Protein AF-A0A2H5UZK6-F1 (afdb_monomer)

Nearest PDB structures (foldseek):
  2qeu-assembly1_B  TM=7.437E-01  e=3.546E-05  Paraburkholderia xenovorans LB400
  2cwq-assem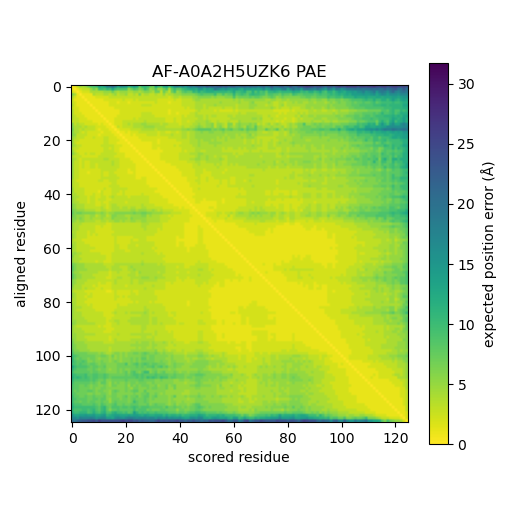bly1_A  TM=8.152E-01  e=3.674E-03  Thermus thermophilus HB8
  2cwq-assembly1_C-2  TM=7.815E-01  e=2.298E-03  Thermus thermophilus HB8
  7y4r-assembly1_F  TM=6.838E-01  e=1.043E-02  Pseudomonas aeruginosa PAO1
  1vke-assembly1_A  TM=6.000E-01  e=6.467E-02  Thermotoga maritima MSB8

Radius of gyration: 20.91 Å; Cα contacts (8 Å, |Δi|>4): 94; chains: 1; bounding box: 48×28×67 Å

Structure (mmCIF, N/CA/C/O backbone):
data_AF-A0A2H5UZK6-F1
#
_entry.id   AF-A0A2H5UZK6-F1
#
loop_
_atom_site.group_PDB
_atom_site.id
_atom_site.type_symbol
_atom_site.label_atom_id
_atom_site.label_alt_id
_atom_site.label_comp_id
_atom_site.label_asym_id
_atom_site.label_entity_id
_atom_site.label_seq_id
_atom_site.pdbx_PDB_ins_code
_atom_site.Cartn_x
_atom_site.Cartn_y
_atom_site.Cartn_z
_atom_site.occupancy
_atom_site.B_iso_or_equiv
_atom_site.auth_seq_id
_atom_site.auth_comp_id
_atom_site.auth_asym_id
_atom_site.auth_atom_id
_atom_site.pdbx_PDB_model_num
ATOM 1 N N . MET A 1 1 ? -11.429 -4.744 27.707 1.00 64.56 1 MET A N 1
ATOM 2 C CA . MET A 1 1 ? -10.896 -5.560 26.595 1.00 64.56 1 MET A CA 1
ATOM 3 C C . MET A 1 1 ? -9.381 -5.424 26.606 1.00 64.56 1 MET A C 1
ATOM 5 O O . MET A 1 1 ? -8.920 -4.322 26.880 1.00 64.56 1 MET A O 1
ATOM 9 N N . SER A 1 2 ? -8.613 -6.503 26.416 1.00 82.25 2 SER A N 1
ATOM 10 C CA . SER A 1 2 ? -7.146 -6.398 26.337 1.00 82.25 2 SER A CA 1
ATOM 11 C C . SER A 1 2 ? -6.738 -5.657 25.059 1.00 82.25 2 SER A C 1
ATOM 13 O O . SER A 1 2 ? -7.428 -5.784 24.047 1.00 82.25 2 SER A O 1
ATOM 15 N N . THR A 1 3 ? -5.601 -4.949 25.067 1.00 82.88 3 THR A N 1
ATOM 16 C CA . THR A 1 3 ? -4.985 -4.375 23.851 1.00 82.88 3 THR A CA 1
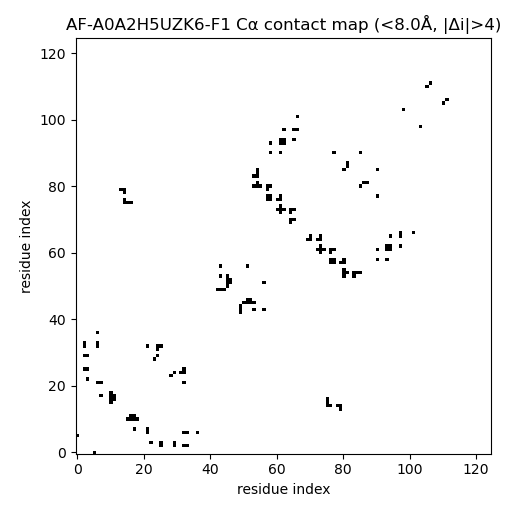ATOM 17 C C . THR A 1 3 ? -4.882 -5.423 22.739 1.00 82.88 3 THR A C 1
ATOM 19 O O . THR A 1 3 ? -5.113 -5.121 21.572 1.00 82.88 3 THR A O 1
ATOM 22 N N . ARG A 1 4 ? -4.583 -6.678 23.103 1.00 87.81 4 ARG A N 1
ATOM 23 C CA . ARG A 1 4 ? -4.521 -7.807 22.168 1.00 87.81 4 ARG A CA 1
ATOM 24 C C . ARG A 1 4 ? -5.855 -8.028 21.457 1.00 87.81 4 ARG A C 1
ATOM 26 O O . ARG A 1 4 ? -5.886 -8.085 20.231 1.00 87.81 4 ARG A O 1
ATOM 33 N N . ASP A 1 5 ? -6.937 -8.148 22.217 1.00 90.31 5 ASP A N 1
ATOM 34 C CA . ASP A 1 5 ? -8.262 -8.452 21.671 1.00 90.31 5 ASP A CA 1
ATOM 35 C C . ASP A 1 5 ? -8.787 -7.279 20.841 1.00 90.31 5 ASP A C 1
ATOM 37 O O . ASP A 1 5 ? -9.304 -7.480 19.748 1.00 90.31 5 ASP A O 1
ATOM 41 N N . GLU A 1 6 ? -8.553 -6.046 21.298 1.00 91.94 6 GLU A N 1
ATOM 42 C CA . GLU A 1 6 ? -8.925 -4.829 20.570 1.00 91.94 6 GLU A CA 1
ATOM 43 C C . GLU A 1 6 ? -8.302 -4.756 19.181 1.00 91.94 6 GLU A C 1
ATOM 45 O O . GLU A 1 6 ? -8.997 -4.493 18.195 1.00 91.94 6 GLU A O 1
ATOM 50 N N . VAL A 1 7 ? -6.999 -5.011 19.084 1.00 92.06 7 VAL A N 1
ATOM 51 C CA . VAL A 1 7 ? -6.294 -4.916 17.807 1.00 92.06 7 VAL A CA 1
ATOM 52 C C . VAL A 1 7 ? -6.725 -6.050 16.879 1.00 92.06 7 VAL A C 1
ATOM 54 O O . VAL A 1 7 ? -7.000 -5.814 15.703 1.00 92.06 7 VAL A O 1
ATOM 57 N N . LYS A 1 8 ? -6.864 -7.275 17.395 1.00 90.19 8 LYS A N 1
ATOM 58 C CA . LYS A 1 8 ? -7.357 -8.408 16.599 1.00 90.19 8 LYS A CA 1
ATOM 59 C C . LYS A 1 8 ? -8.759 -8.160 16.056 1.00 90.19 8 LYS A C 1
ATOM 61 O O . LYS A 1 8 ? -9.004 -8.393 14.872 1.00 90.19 8 LYS A O 1
ATOM 66 N N . ASP A 1 9 ? -9.665 -7.670 16.896 1.00 93.06 9 ASP A N 1
ATOM 67 C CA . ASP A 1 9 ? -11.041 -7.360 16.508 1.00 93.06 9 ASP A CA 1
ATOM 68 C C . ASP A 1 9 ? -11.081 -6.273 15.436 1.00 93.06 9 ASP A C 1
ATOM 70 O O . ASP A 1 9 ? -11.819 -6.391 14.455 1.00 93.06 9 ASP A O 1
ATOM 74 N N . TYR A 1 10 ? -10.230 -5.254 15.574 1.00 93.69 10 TYR A N 1
ATOM 75 C CA . TYR A 1 10 ? -10.060 -4.226 14.557 1.00 93.69 10 TYR A CA 1
ATOM 76 C C . TYR A 1 10 ? -9.651 -4.824 13.203 1.00 93.69 10 TYR A C 1
ATOM 78 O O . TYR A 1 10 ? -10.321 -4.583 12.200 1.00 93.69 10 TYR A O 1
ATOM 86 N N . PHE A 1 11 ? -8.595 -5.640 13.157 1.00 92.19 11 PHE A N 1
ATOM 87 C CA . PHE A 1 11 ? -8.106 -6.227 11.905 1.00 92.19 11 PHE A CA 1
ATOM 88 C C . PHE A 1 11 ? -9.119 -7.184 11.263 1.00 92.19 11 PHE A C 1
ATOM 90 O O . PHE A 1 11 ? -9.362 -7.091 10.055 1.00 92.19 11 PHE A O 1
ATOM 97 N N . ARG A 1 12 ? -9.796 -8.027 12.058 1.00 9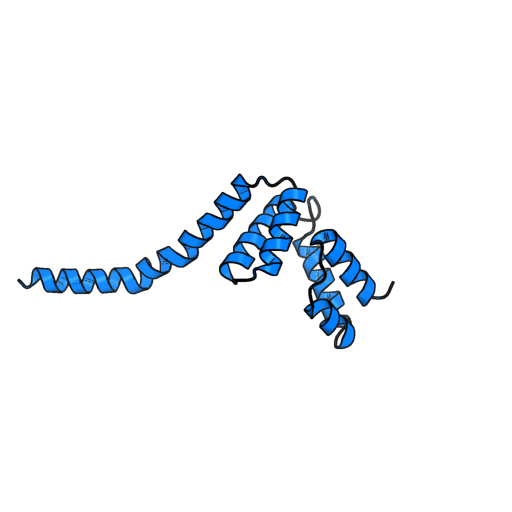1.81 12 ARG A N 1
ATOM 98 C CA . ARG A 1 12 ? -10.879 -8.886 11.548 1.00 91.81 12 ARG A CA 1
ATOM 99 C C . ARG A 1 12 ? -11.997 -8.068 10.917 1.00 91.81 12 ARG A C 1
ATOM 101 O O . ARG A 1 12 ? -12.461 -8.423 9.838 1.00 91.81 12 ARG A O 1
ATOM 108 N N . ARG A 1 13 ? -12.411 -6.971 11.552 1.00 92.00 13 ARG A N 1
ATOM 109 C CA . ARG A 1 13 ? -13.487 -6.119 11.036 1.00 92.00 13 ARG A CA 1
ATOM 110 C C . ARG A 1 13 ? -13.081 -5.380 9.764 1.00 92.00 13 ARG A C 1
ATOM 112 O O . ARG A 1 13 ? -13.831 -5.379 8.792 1.00 92.00 13 ARG A O 1
ATOM 119 N N . GLU A 1 14 ? -11.915 -4.738 9.764 1.00 91.31 14 GLU A N 1
ATOM 120 C CA . GLU A 1 14 ? -11.506 -3.877 8.650 1.00 91.31 14 GLU A CA 1
ATOM 121 C C . GLU A 1 14 ? -11.033 -4.687 7.435 1.00 91.31 14 GLU A C 1
ATOM 123 O O . GLU A 1 14 ? -11.448 -4.426 6.302 1.00 91.31 14 GLU A O 1
ATOM 128 N N . LEU A 1 15 ? -10.199 -5.703 7.666 1.00 86.69 15 LEU A N 1
ATOM 129 C CA . LEU A 1 15 ? -9.476 -6.428 6.618 1.00 86.69 15 LEU A CA 1
ATOM 130 C C . LEU A 1 15 ? -9.951 -7.878 6.431 1.00 86.69 15 LEU A C 1
ATOM 132 O O . LEU A 1 15 ? -9.610 -8.514 5.430 1.00 86.69 15 LEU A O 1
ATOM 136 N N . GLY A 1 16 ? -10.788 -8.398 7.333 1.00 86.81 16 GLY A N 1
ATOM 137 C CA . GLY A 1 16 ? -11.318 -9.764 7.259 1.00 86.81 16 GLY A CA 1
ATOM 138 C C . GLY A 1 16 ? -10.336 -10.847 7.710 1.00 86.81 16 GLY A C 1
ATOM 139 O O . GLY A 1 16 ? -10.633 -12.026 7.556 1.00 86.81 16 GLY A O 1
ATOM 140 N N . TRP A 1 17 ? -9.169 -10.468 8.238 1.00 85.56 17 TRP A N 1
ATOM 141 C CA . TRP A 1 17 ? -8.143 -11.383 8.740 1.00 85.56 17 TRP A CA 1
ATOM 142 C C . TRP A 1 17 ? -7.288 -10.694 9.808 1.00 85.56 17 TRP A C 1
ATOM 144 O O . TRP A 1 17 ? -7.311 -9.469 9.917 1.00 85.56 17 TRP A O 1
ATOM 154 N N . VAL A 1 18 ? -6.543 -11.473 10.594 1.00 88.50 18 VAL A N 1
ATOM 155 C CA . VAL A 1 18 ? -5.542 -10.963 11.542 1.00 88.50 18 VAL A CA 1
ATOM 156 C C . VAL A 1 18 ? -4.159 -11.361 11.027 1.00 88.50 18 VAL A C 1
ATOM 158 O O . VAL A 1 18 ? -3.894 -12.559 10.939 1.00 88.50 18 VAL A O 1
ATOM 161 N N . PRO A 1 19 ? -3.283 -10.400 10.692 1.00 87.19 19 PRO A N 1
ATOM 162 C CA . PRO A 1 19 ? -1.905 -10.702 10.322 1.00 87.19 19 PRO A CA 1
ATOM 163 C C . PRO A 1 19 ? -1.115 -11.340 11.470 1.00 87.19 19 PRO A C 1
ATOM 165 O O . PRO A 1 19 ? -1.276 -10.946 12.624 1.00 87.19 19 PRO A O 1
ATOM 168 N N . GLU A 1 20 ? -0.189 -12.247 11.159 1.00 90.38 20 GLU A N 1
ATOM 169 C CA . GLU A 1 20 ? 0.650 -12.928 12.161 1.00 90.38 20 GLU A CA 1
ATOM 170 C C . GLU A 1 20 ? 1.445 -11.949 13.040 1.00 90.38 20 GLU A C 1
ATOM 172 O O . GLU A 1 20 ? 1.529 -12.128 14.254 1.00 90.38 20 GLU A O 1
ATOM 177 N N . PHE A 1 21 ? 1.955 -10.850 12.469 1.00 89.81 21 PHE A N 1
ATOM 178 C CA . PHE A 1 21 ? 2.701 -9.856 13.246 1.00 89.81 21 PHE A CA 1
ATOM 179 C C . PHE A 1 21 ? 1.864 -9.245 14.384 1.00 89.81 21 PHE A C 1
ATOM 181 O O . PHE A 1 21 ? 2.427 -8.826 15.389 1.00 89.81 21 PHE A O 1
ATOM 188 N N . VAL A 1 22 ? 0.529 -9.204 14.271 1.00 92.19 22 VAL A N 1
ATOM 189 C CA . VAL A 1 22 ? -0.348 -8.722 15.351 1.00 92.19 22 VAL A CA 1
ATOM 190 C C . VAL A 1 22 ? -0.286 -9.662 16.553 1.00 92.19 22 VAL A C 1
ATOM 192 O O . VAL A 1 22 ? -0.264 -9.190 17.687 1.00 92.19 22 VAL A O 1
ATOM 195 N N . GLU A 1 23 ? -0.227 -10.977 16.322 1.00 90.50 23 GLU A N 1
ATOM 196 C CA . GLU A 1 23 ? -0.058 -11.968 17.392 1.00 90.50 23 GLU A CA 1
ATOM 197 C C . GLU A 1 23 ? 1.302 -11.810 18.069 1.00 90.50 23 GLU A C 1
ATOM 199 O O . GLU A 1 23 ? 1.366 -11.697 19.293 1.00 90.50 23 GLU A O 1
ATOM 204 N N . LEU A 1 24 ? 2.366 -11.709 17.269 1.00 94.19 24 LEU A N 1
ATOM 205 C CA . LEU A 1 24 ? 3.734 -11.565 17.766 1.00 94.19 24 LEU A CA 1
ATOM 206 C C . LEU A 1 24 ? 3.916 -10.268 18.568 1.00 94.19 24 LEU A C 1
ATOM 208 O O . LEU A 1 24 ? 4.444 -10.283 19.677 1.00 94.19 24 LEU A O 1
ATOM 212 N N . LEU A 1 25 ? 3.435 -9.130 18.060 1.00 95.19 25 LEU A N 1
ATOM 213 C CA . LEU A 1 25 ? 3.534 -7.864 18.788 1.00 95.19 25 LEU A CA 1
ATOM 214 C C . LEU A 1 25 ? 2.655 -7.856 20.045 1.00 95.19 25 LEU A C 1
ATOM 216 O O .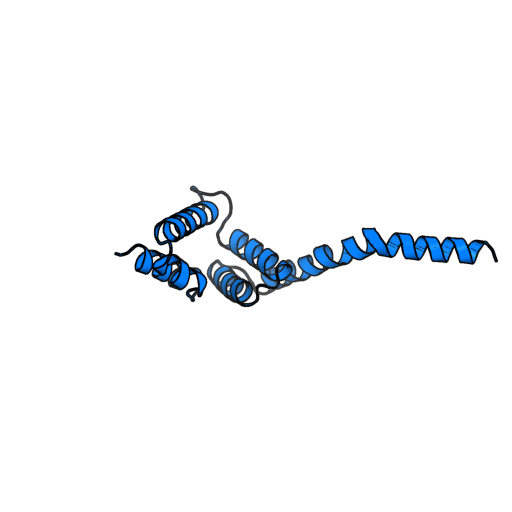 LEU A 1 25 ? 3.040 -7.243 21.036 1.00 95.19 25 LEU A O 1
ATOM 220 N N . ALA A 1 26 ? 1.504 -8.534 20.046 1.00 92.38 26 ALA A N 1
ATOM 221 C CA . ALA A 1 26 ? 0.683 -8.648 21.251 1.00 92.38 26 ALA A CA 1
ATOM 222 C C . ALA A 1 26 ? 1.401 -9.411 22.370 1.00 92.38 26 ALA A C 1
ATOM 224 O O . ALA A 1 26 ? 1.202 -9.091 23.541 1.00 92.38 26 ALA A O 1
ATOM 225 N N . GLU A 1 27 ? 2.200 -10.414 22.008 1.00 93.56 27 GLU A N 1
ATOM 226 C CA . GLU A 1 27 ? 2.959 -11.238 22.945 1.00 93.56 27 GLU A CA 1
ATOM 227 C C . GLU A 1 27 ? 4.203 -10.515 23.466 1.00 93.56 27 GLU A C 1
ATOM 229 O O . GLU A 1 27 ? 4.403 -10.426 24.676 1.00 93.56 27 GLU A O 1
ATOM 234 N N . TYR A 1 28 ? 5.009 -9.953 22.565 1.00 95.50 28 TYR A N 1
ATOM 235 C CA . TYR A 1 28 ? 6.338 -9.450 22.919 1.00 95.50 28 TYR A CA 1
ATOM 236 C C . TYR A 1 28 ? 6.396 -7.938 23.162 1.00 95.50 28 TYR A C 1
ATOM 238 O O . TYR A 1 28 ? 7.304 -7.462 23.840 1.00 95.50 28 TYR A O 1
ATOM 246 N N . THR A 1 29 ? 5.462 -7.151 22.618 1.00 95.38 29 THR A N 1
ATOM 247 C CA . THR A 1 29 ? 5.475 -5.682 22.751 1.00 95.38 29 THR A CA 1
ATOM 248 C C . THR A 1 29 ? 4.076 -5.049 22.591 1.00 95.38 29 THR A C 1
ATOM 250 O O . THR A 1 29 ? 3.799 -4.277 21.664 1.00 95.38 29 THR A O 1
ATOM 253 N N . PRO A 1 30 ? 3.138 -5.328 23.516 1.00 92.44 30 PRO A N 1
ATOM 254 C CA . PRO A 1 30 ? 1.750 -4.868 23.404 1.00 92.44 30 PRO A CA 1
ATOM 255 C C . PRO A 1 30 ? 1.613 -3.337 23.365 1.00 92.44 30 PRO A C 1
ATOM 257 O O . PRO A 1 30 ? 0.657 -2.814 22.790 1.00 92.44 30 PRO A O 1
ATOM 260 N N . ALA A 1 31 ? 2.576 -2.598 23.927 1.00 93.62 31 ALA A N 1
ATOM 261 C CA . ALA A 1 31 ? 2.625 -1.141 23.823 1.00 93.62 31 ALA A CA 1
ATOM 262 C C . ALA A 1 31 ? 2.874 -0.671 22.379 1.00 93.62 31 ALA A C 1
ATOM 264 O O . ALA A 1 31 ? 2.181 0.231 21.904 1.00 93.62 31 ALA A O 1
ATOM 265 N N . ALA A 1 32 ? 3.804 -1.308 21.657 1.00 94.94 32 ALA A N 1
ATOM 266 C CA . ALA A 1 32 ? 4.052 -0.994 20.252 1.00 94.94 32 ALA A CA 1
ATOM 267 C C . ALA A 1 32 ? 2.856 -1.389 19.375 1.00 94.94 32 ALA A C 1
ATOM 269 O O . ALA A 1 32 ? 2.469 -0.624 18.492 1.00 94.94 32 ALA A O 1
ATOM 270 N N . LEU A 1 33 ? 2.209 -2.526 19.665 1.00 95.06 33 LEU A N 1
ATOM 271 C CA . LEU A 1 33 ? 0.984 -2.926 18.970 1.00 95.06 33 LEU A CA 1
ATOM 272 C C . LEU A 1 33 ? -0.132 -1.882 19.125 1.00 95.06 33 LEU A C 1
ATOM 274 O O . LEU A 1 33 ? -0.786 -1.524 18.146 1.00 95.06 33 LEU A O 1
ATOM 278 N N . LYS A 1 34 ? -0.326 -1.357 20.342 1.00 93.25 34 LYS A N 1
ATOM 279 C CA . LYS A 1 34 ? -1.287 -0.275 20.589 1.00 93.25 34 LYS A CA 1
ATOM 280 C C . LYS A 1 34 ? -0.949 0.969 19.769 1.00 93.25 34 LYS A C 1
ATOM 282 O O . LYS A 1 34 ? -1.828 1.522 19.117 1.00 93.25 34 LYS A O 1
ATOM 287 N N . GLY A 1 35 ? 0.320 1.380 19.761 1.00 95.44 35 GLY A N 1
ATOM 288 C CA . GLY A 1 35 ? 0.781 2.514 18.955 1.00 95.44 35 GLY A CA 1
ATOM 289 C C . GLY A 1 35 ? 0.523 2.321 17.457 1.00 95.44 35 GLY A C 1
ATOM 290 O O . GLY A 1 35 ? 0.071 3.245 16.785 1.00 95.44 35 GLY A O 1
ATOM 291 N N . MET A 1 36 ? 0.728 1.105 16.944 1.00 93.81 36 MET A N 1
ATOM 292 C CA . MET A 1 36 ? 0.453 0.751 15.549 1.00 93.81 36 MET A CA 1
ATOM 293 C C . MET A 1 36 ? -1.039 0.857 15.202 1.00 93.81 36 MET A C 1
ATOM 295 O O . MET A 1 36 ? -1.391 1.382 14.142 1.00 93.81 36 MET A O 1
ATOM 299 N N . LEU A 1 37 ? -1.924 0.428 16.108 1.00 94.25 37 LEU A N 1
ATOM 300 C CA . LEU A 1 37 ? -3.368 0.594 15.942 1.00 94.25 37 LEU A CA 1
ATOM 301 C C . LEU A 1 37 ? -3.775 2.073 15.911 1.00 94.25 37 LEU A C 1
ATOM 303 O O . LEU A 1 37 ? -4.540 2.465 15.031 1.00 94.25 37 LEU A O 1
ATOM 307 N N . GLU A 1 38 ? -3.254 2.895 16.823 1.00 95.31 38 GLU A N 1
ATOM 308 C CA . GLU A 1 38 ? -3.546 4.335 16.848 1.00 95.31 38 GLU A CA 1
ATOM 309 C C . GLU A 1 38 ? -3.033 5.044 15.589 1.00 95.31 38 GLU A C 1
ATOM 311 O O . GLU A 1 38 ? -3.762 5.824 14.973 1.00 95.31 38 GLU A O 1
ATOM 316 N N . PHE A 1 39 ? -1.829 4.697 15.125 1.00 95.75 39 PHE A N 1
ATOM 317 C CA . PHE A 1 39 ? -1.292 5.185 13.854 1.00 95.75 39 PHE A CA 1
ATOM 318 C C . PHE A 1 39 ? -2.222 4.843 12.679 1.00 95.75 39 PHE A C 1
ATOM 320 O O . PHE A 1 39 ? -2.566 5.715 11.875 1.00 95.75 39 PHE A O 1
ATOM 327 N N . ARG A 1 40 ? -2.704 3.593 12.618 1.00 94.56 40 ARG A N 1
ATOM 328 C CA . ARG A 1 40 ? -3.648 3.149 11.585 1.00 94.56 40 ARG A CA 1
ATOM 329 C C . ARG A 1 40 ? -4.999 3.846 11.670 1.00 94.56 40 ARG A C 1
ATOM 331 O O . ARG A 1 40 ? -5.538 4.232 10.635 1.00 94.56 40 ARG A O 1
ATOM 338 N N . ARG A 1 41 ? -5.549 4.039 12.871 1.00 94.38 41 ARG A N 1
ATOM 339 C CA . ARG A 1 41 ? -6.785 4.815 13.075 1.00 94.38 41 ARG A CA 1
ATOM 340 C C . ARG A 1 41 ? -6.633 6.235 12.537 1.00 94.38 41 ARG A C 1
ATOM 342 O O . ARG A 1 41 ? -7.524 6.693 11.826 1.00 94.38 41 ARG A O 1
ATOM 349 N N . GLY A 1 42 ? -5.490 6.870 12.797 1.00 95.75 42 GLY A N 1
ATOM 350 C CA . GLY A 1 42 ? -5.165 8.204 12.299 1.00 95.75 42 GLY A CA 1
ATOM 351 C C . GLY A 1 42 ? -5.239 8.298 10.776 1.00 95.75 42 GLY A C 1
ATOM 352 O O . GLY A 1 42 ? -6.053 9.051 10.244 1.00 95.75 42 GLY A O 1
ATOM 353 N N . PHE A 1 43 ? -4.452 7.495 10.049 1.00 95.12 43 PHE A N 1
ATOM 354 C CA . PHE A 1 43 ? -4.460 7.588 8.584 1.00 95.12 43 PHE A CA 1
ATOM 355 C C . PHE A 1 43 ? -5.742 7.032 7.945 1.00 95.12 43 PHE A C 1
ATOM 357 O O . PHE A 1 43 ? -6.085 7.435 6.834 1.00 95.12 43 PHE A O 1
ATOM 364 N N . MET A 1 44 ? -6.499 6.159 8.623 1.00 96.25 44 MET A N 1
ATOM 365 C CA . MET A 1 44 ? -7.771 5.630 8.109 1.00 96.25 44 MET A CA 1
ATOM 366 C C . MET A 1 44 ? -9.002 6.478 8.426 1.00 96.25 44 MET A C 1
ATOM 368 O O . MET A 1 44 ? -10.022 6.257 7.781 1.00 96.25 44 MET A O 1
ATOM 372 N N . ALA A 1 45 ? -8.913 7.499 9.281 1.00 96.12 45 ALA A N 1
ATOM 373 C CA . ALA A 1 45 ? -10.036 8.376 9.630 1.00 96.12 45 ALA A CA 1
ATOM 374 C C . ALA A 1 45 ? -10.745 8.987 8.403 1.00 96.12 45 ALA A C 1
ATOM 376 O O . ALA A 1 45 ? -10.116 9.645 7.574 1.00 96.12 45 ALA A O 1
ATOM 377 N N . GLU A 1 46 ? -12.046 8.760 8.257 1.00 95.12 46 GLU A N 1
ATOM 378 C CA . GLU A 1 46 ? -12.845 9.305 7.151 1.00 95.12 46 GLU A CA 1
ATOM 379 C C . GLU A 1 46 ? -13.276 10.760 7.424 1.00 95.12 46 GLU A C 1
ATOM 381 O O . GLU A 1 46 ? -13.158 11.232 8.561 1.00 95.12 46 GLU A O 1
ATOM 386 N N . PRO A 1 47 ? -13.754 11.504 6.407 1.00 96.00 47 PRO A N 1
ATOM 387 C CA . PRO A 1 47 ? -14.285 12.847 6.609 1.00 96.00 47 PRO A CA 1
ATOM 388 C C . PRO A 1 47 ? -15.364 12.905 7.706 1.00 96.00 47 PRO A C 1
ATOM 390 O O . PRO A 1 47 ? -16.212 12.014 7.767 1.00 96.00 47 PRO A O 1
ATOM 393 N N . PRO A 1 48 ? -15.359 13.945 8.567 1.00 95.56 48 PRO A N 1
ATOM 394 C CA . PRO A 1 48 ? -14.493 15.133 8.525 1.00 95.56 48 PRO A CA 1
ATOM 395 C C . PRO A 1 48 ? -13.136 14.975 9.239 1.00 95.56 48 PRO A C 1
ATOM 397 O O . PRO A 1 48 ? -12.301 15.869 9.155 1.00 95.56 48 PRO A O 1
ATOM 400 N N . SER A 1 49 ? -12.898 13.868 9.948 1.00 95.81 49 SER A N 1
ATOM 401 C CA . SER A 1 49 ? -11.664 13.648 10.725 1.00 95.81 49 SER A CA 1
ATOM 402 C C . SER A 1 49 ? -10.445 13.286 9.867 1.00 95.81 49 SER A C 1
ATOM 404 O O . SER A 1 49 ? -9.320 13.316 10.359 1.00 95.81 49 SER A O 1
ATOM 406 N N . GLY A 1 50 ? -10.648 12.976 8.587 1.00 95.56 50 GLY A N 1
ATOM 407 C CA . GLY A 1 50 ? -9.602 12.914 7.569 1.00 95.56 50 GLY A CA 1
ATOM 408 C C . GLY A 1 50 ? -10.098 13.429 6.218 1.00 95.56 50 GLY A C 1
ATOM 409 O O . GLY A 1 50 ? -11.269 13.753 6.055 1.00 95.56 50 GLY A O 1
ATOM 410 N N . ALA A 1 51 ? -9.200 13.527 5.237 1.00 97.31 51 ALA A N 1
ATOM 411 C CA . ALA A 1 51 ? -9.513 14.163 3.951 1.00 97.31 51 ALA A CA 1
ATOM 412 C C . ALA A 1 51 ? -10.000 13.187 2.864 1.00 97.31 51 ALA A C 1
ATOM 414 O O . ALA A 1 51 ? -10.819 13.549 2.025 1.00 97.31 51 ALA A O 1
ATOM 415 N N . LEU A 1 52 ? -9.487 11.953 2.857 1.00 98.19 52 LEU A N 1
ATOM 416 C CA . LEU A 1 52 ? -9.799 10.951 1.833 1.00 98.19 52 LEU A CA 1
ATOM 417 C C . LEU A 1 52 ? -10.883 9.988 2.323 1.00 98.19 52 LEU A C 1
ATOM 419 O O . LEU A 1 52 ? -10.884 9.594 3.491 1.00 98.19 52 LEU A O 1
ATOM 423 N N . SER A 1 53 ? -11.762 9.558 1.418 1.00 98.00 53 SER A N 1
ATOM 424 C CA . SER A 1 53 ? -12.716 8.483 1.706 1.00 98.00 53 SER A CA 1
ATOM 425 C C . SER A 1 53 ? -12.001 7.146 1.882 1.00 98.00 53 SER A C 1
ATOM 427 O O . SER A 1 53 ? -10.899 6.941 1.355 1.00 98.00 53 SER A O 1
ATOM 429 N N . LYS A 1 54 ? -12.646 6.196 2.568 1.00 97.31 54 LYS A N 1
ATOM 430 C CA . LYS A 1 54 ? -12.114 4.835 2.691 1.00 97.31 54 LYS A CA 1
ATOM 431 C C . LYS A 1 54 ? -11.804 4.212 1.333 1.00 97.31 54 LYS A C 1
ATOM 433 O O . LYS A 1 54 ? -10.717 3.673 1.170 1.00 97.31 54 LYS A O 1
ATOM 438 N N . LYS A 1 55 ? -12.681 4.380 0.334 1.00 98.25 55 LYS A N 1
ATOM 439 C CA . LYS A 1 55 ? -12.467 3.883 -1.038 1.00 98.25 55 LYS A CA 1
ATOM 440 C C . LYS A 1 55 ? -11.091 4.271 -1.587 1.00 98.25 55 LYS A C 1
ATOM 442 O O . LYS A 1 55 ? -10.348 3.412 -2.049 1.00 98.25 55 LYS A O 1
ATOM 447 N N . ILE A 1 56 ? -10.740 5.555 -1.502 1.00 98.44 56 ILE A N 1
ATOM 448 C CA . ILE A 1 56 ? -9.472 6.068 -2.037 1.00 98.44 56 ILE A CA 1
ATOM 449 C C . ILE A 1 56 ? -8.277 5.532 -1.247 1.00 98.44 56 ILE A C 1
ATOM 451 O O . ILE A 1 56 ? -7.278 5.137 -1.841 1.00 98.44 56 ILE A O 1
ATOM 455 N N . LYS A 1 57 ? -8.375 5.465 0.083 1.00 98.50 57 LYS A N 1
ATOM 456 C CA . LYS A 1 57 ? -7.291 4.928 0.919 1.00 98.50 57 LYS A CA 1
ATOM 457 C C . LYS A 1 57 ? -7.017 3.459 0.631 1.00 98.50 57 LYS A C 1
ATOM 459 O O . LYS A 1 57 ? -5.862 3.067 0.521 1.00 98.50 57 LYS A O 1
ATOM 464 N N . GLU A 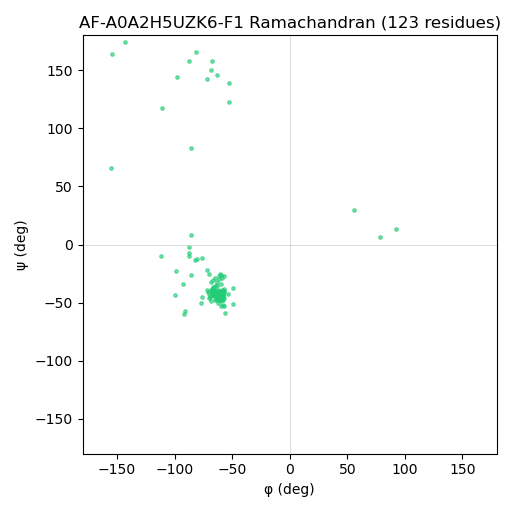1 58 ? -8.069 2.661 0.478 1.00 98.38 58 GLU A N 1
ATOM 465 C CA . GLU A 1 58 ? -7.935 1.245 0.145 1.00 98.38 58 GLU A CA 1
ATOM 466 C C . GLU A 1 58 ? -7.328 1.056 -1.259 1.00 98.38 58 GLU A C 1
ATOM 468 O O . GLU A 1 58 ? -6.449 0.215 -1.423 1.00 98.38 58 GLU A O 1
ATOM 473 N N . LEU A 1 59 ? -7.691 1.886 -2.249 1.00 98.69 59 LEU A N 1
ATOM 474 C CA . LEU A 1 59 ? -7.038 1.885 -3.570 1.00 98.69 59 LEU A CA 1
ATOM 475 C C . LEU A 1 59 ? -5.537 2.211 -3.484 1.00 98.69 59 LEU A C 1
ATOM 477 O O . LEU A 1 59 ? -4.731 1.554 -4.141 1.00 98.69 59 LEU A O 1
ATOM 481 N N . ILE A 1 60 ? -5.143 3.172 -2.642 1.00 98.38 60 ILE A N 1
ATOM 482 C CA . ILE A 1 60 ? -3.725 3.478 -2.392 1.00 98.38 60 ILE A CA 1
ATOM 483 C C . ILE A 1 60 ? -3.012 2.262 -1.790 1.00 98.38 60 ILE A C 1
ATOM 485 O O . ILE A 1 60 ? -1.938 1.897 -2.264 1.00 98.38 60 ILE A O 1
ATOM 489 N N . PHE A 1 61 ? -3.602 1.598 -0.790 1.00 98.00 61 PHE A N 1
ATOM 490 C CA . PHE A 1 61 ? -3.005 0.395 -0.204 1.00 98.00 61 PHE A CA 1
ATOM 491 C C . PHE A 1 61 ? -2.859 -0.746 -1.209 1.00 98.00 61 PHE A C 1
ATOM 493 O O . PHE A 1 61 ? -1.812 -1.380 -1.230 1.00 98.00 61 PHE A O 1
ATOM 500 N N . ILE A 1 62 ? -3.833 -0.956 -2.098 1.00 98.38 62 ILE A N 1
ATOM 501 C CA . ILE A 1 62 ? -3.722 -1.953 -3.175 1.00 98.38 62 ILE A CA 1
ATOM 502 C C . ILE A 1 62 ? -2.498 -1.675 -4.060 1.00 98.38 62 ILE A C 1
ATOM 504 O O . ILE A 1 62 ? -1.746 -2.599 -4.376 1.00 98.38 62 ILE A O 1
ATOM 508 N N . VAL A 1 63 ? -2.267 -0.413 -4.439 1.00 98.31 63 VAL A N 1
ATOM 509 C CA . VAL A 1 63 ? -1.083 -0.013 -5.220 1.00 98.31 63 VAL A CA 1
ATOM 510 C C . VAL A 1 63 ? 0.201 -0.272 -4.431 1.00 98.31 63 VAL A C 1
ATOM 512 O O . VAL A 1 63 ? 1.129 -0.879 -4.966 1.00 98.31 63 VAL A O 1
ATOM 515 N N . LEU A 1 64 ? 0.250 0.140 -3.159 1.00 97.94 64 LEU A N 1
ATOM 516 C CA . LEU A 1 64 ? 1.413 -0.045 -2.283 1.00 97.94 64 LEU A CA 1
ATOM 517 C C . LEU A 1 64 ? 1.748 -1.528 -2.065 1.00 97.94 64 LEU A C 1
ATOM 519 O O . LEU A 1 64 ? 2.905 -1.926 -2.190 1.00 97.94 64 LEU A O 1
ATOM 523 N N . ASP A 1 65 ? 0.744 -2.356 -1.800 1.00 97.56 65 ASP A N 1
ATOM 524 C CA . ASP A 1 65 ? 0.920 -3.792 -1.608 1.00 97.56 65 ASP A CA 1
ATOM 525 C C . ASP A 1 65 ? 1.381 -4.480 -2.892 1.00 97.56 65 ASP A C 1
ATOM 527 O O . ASP A 1 65 ? 2.236 -5.363 -2.847 1.00 97.56 65 ASP A O 1
ATOM 531 N N . THR A 1 66 ? 0.888 -4.037 -4.050 1.00 97.81 66 THR A N 1
ATOM 532 C CA . THR A 1 66 ? 1.321 -4.569 -5.348 1.00 97.81 66 THR A CA 1
ATOM 533 C C . THR A 1 66 ? 2.796 -4.273 -5.603 1.00 97.81 66 THR A C 1
ATOM 535 O O . THR A 1 66 ? 3.552 -5.177 -5.950 1.00 97.81 66 THR A O 1
ATOM 538 N N . VAL A 1 67 ? 3.249 -3.033 -5.382 1.00 97.19 67 VAL A N 1
ATOM 539 C CA . VAL A 1 67 ? 4.663 -2.671 -5.606 1.00 97.19 67 VAL A CA 1
ATOM 540 C C . VAL A 1 67 ? 5.606 -3.297 -4.575 1.00 97.19 67 VAL A C 1
ATOM 542 O O . VAL A 1 67 ? 6.782 -3.500 -4.875 1.00 97.19 67 VAL A O 1
ATOM 545 N N . ALA A 1 68 ? 5.095 -3.613 -3.382 1.00 96.75 68 ALA A N 1
ATOM 546 C CA . ALA A 1 68 ? 5.822 -4.292 -2.314 1.00 96.75 68 ALA A CA 1
ATOM 547 C C . ALA A 1 68 ? 5.758 -5.830 -2.405 1.00 96.75 68 ALA A C 1
ATOM 549 O O . ALA A 1 68 ? 6.363 -6.504 -1.574 1.00 96.75 68 ALA A O 1
ATOM 550 N N . ASN A 1 69 ? 5.045 -6.396 -3.388 1.00 96.12 69 ASN A N 1
ATOM 551 C CA . ASN A 1 69 ? 4.747 -7.832 -3.495 1.00 96.12 69 ASN A CA 1
ATOM 552 C C . ASN A 1 69 ? 4.038 -8.426 -2.255 1.00 96.12 69 ASN A C 1
ATOM 554 O O . ASN A 1 69 ? 4.181 -9.611 -1.950 1.00 96.12 69 ASN A O 1
ATOM 558 N N . ASN A 1 70 ? 3.249 -7.626 -1.536 1.00 94.62 70 ASN A N 1
ATOM 559 C CA . ASN A 1 70 ? 2.465 -8.066 -0.385 1.00 94.62 70 ASN A CA 1
ATOM 560 C C . ASN A 1 70 ? 1.107 -8.634 -0.825 1.00 94.62 70 ASN A C 1
ATOM 562 O O . ASN A 1 70 ? 0.082 -7.952 -0.813 1.00 94.62 70 ASN A O 1
ATOM 566 N N . VAL A 1 71 ? 1.095 -9.908 -1.213 1.00 94.62 71 VAL A N 1
ATOM 567 C CA . VAL A 1 71 ? -0.104 -10.567 -1.756 1.00 94.62 71 VAL A CA 1
ATOM 568 C C . VAL A 1 71 ? -1.263 -10.594 -0.754 1.00 94.62 71 VAL A C 1
ATOM 570 O O . VAL A 1 71 ? -2.396 -10.282 -1.122 1.00 94.62 71 VAL A O 1
ATOM 573 N N . GLU A 1 72 ? -1.008 -10.938 0.509 1.00 92.00 72 GLU A N 1
ATOM 574 C CA . GLU A 1 72 ? -2.075 -11.068 1.512 1.00 92.00 72 GLU A CA 1
ATOM 575 C C . GLU A 1 72 ? -2.656 -9.711 1.924 1.00 92.00 72 GLU A C 1
ATOM 577 O O . GLU A 1 72 ? -3.881 -9.572 2.023 1.00 92.00 72 GLU A O 1
ATOM 582 N N . GLY A 1 73 ? -1.806 -8.687 2.068 1.00 92.19 73 GLY A N 1
ATOM 583 C CA . GLY A 1 73 ? -2.253 -7.302 2.240 1.00 92.19 73 GLY A CA 1
ATOM 584 C C . GLY A 1 73 ? -3.114 -6.845 1.068 1.00 92.19 73 GLY A C 1
ATOM 585 O O . GLY A 1 73 ? -4.271 -6.470 1.269 1.00 92.19 73 GLY A O 1
ATOM 586 N N . GLY A 1 74 ? -2.617 -7.018 -0.161 1.00 96.44 74 GLY A N 1
ATOM 587 C CA . GLY A 1 74 ? -3.325 -6.608 -1.370 1.00 96.44 74 GLY A CA 1
ATOM 588 C C . GLY A 1 74 ? -4.689 -7.287 -1.510 1.00 96.44 74 GLY A C 1
ATOM 589 O O . GLY A 1 74 ? -5.687 -6.628 -1.802 1.00 96.44 74 GLY A O 1
ATOM 590 N N . ARG A 1 75 ? -4.785 -8.592 -1.210 1.00 96.56 75 ARG A N 1
ATOM 591 C CA . ARG A 1 75 ? -6.068 -9.321 -1.175 1.00 96.56 75 ARG A CA 1
ATOM 592 C C . ARG A 1 75 ? -7.033 -8.736 -0.141 1.00 96.56 75 ARG A C 1
ATOM 594 O O . ARG A 1 75 ? -8.233 -8.638 -0.410 1.00 96.56 75 ARG A O 1
ATOM 601 N N . ALA A 1 76 ? -6.545 -8.385 1.045 1.00 95.62 76 ALA A N 1
ATOM 602 C CA . ALA A 1 76 ? -7.372 -7.826 2.107 1.00 95.62 76 ALA A CA 1
ATOM 603 C C . ALA A 1 76 ? -7.875 -6.415 1.771 1.00 95.62 76 ALA A C 1
ATOM 605 O O . ALA A 1 76 ? -9.074 -6.149 1.899 1.00 95.62 76 ALA A O 1
ATOM 606 N N . HIS A 1 77 ? -6.984 -5.560 1.272 1.00 97.62 77 HIS A N 1
ATOM 607 C CA . HIS A 1 77 ? -7.290 -4.199 0.848 1.00 97.62 77 HIS A CA 1
ATOM 608 C C . HIS A 1 77 ? -8.210 -4.169 -0.383 1.00 97.62 77 HIS A C 1
ATOM 610 O O . HIS A 1 77 ? -9.159 -3.391 -0.408 1.00 97.62 77 HIS A O 1
ATOM 616 N N . ALA A 1 78 ? -8.070 -5.098 -1.337 1.00 98.12 78 ALA A N 1
ATOM 617 C CA . ALA A 1 78 ? -9.015 -5.252 -2.449 1.00 98.12 78 ALA A CA 1
ATOM 618 C C . ALA A 1 78 ? -10.447 -5.543 -1.970 1.00 98.12 78 ALA A C 1
ATOM 620 O O . ALA A 1 78 ? -11.401 -4.894 -2.403 1.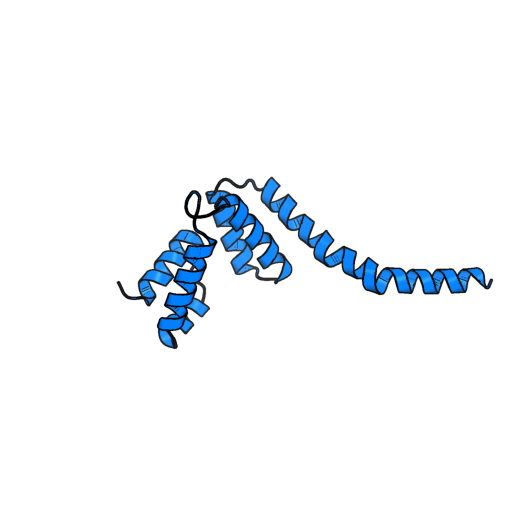00 98.12 78 ALA A O 1
ATOM 621 N N . ARG A 1 79 ? -10.616 -6.473 -1.020 1.00 97.81 79 ARG A N 1
ATOM 622 C CA . ARG A 1 79 ? -11.937 -6.756 -0.432 1.00 97.81 79 ARG A CA 1
ATOM 623 C C . ARG A 1 79 ? -12.488 -5.554 0.340 1.00 97.81 79 ARG A C 1
ATOM 625 O O . ARG A 1 79 ? -13.689 -5.296 0.279 1.00 97.81 79 ARG A O 1
ATOM 632 N N . ALA A 1 80 ? -11.638 -4.839 1.076 1.00 97.06 80 ALA A N 1
ATOM 633 C CA . ALA A 1 80 ? -12.031 -3.643 1.818 1.00 97.06 80 ALA A CA 1
ATOM 634 C C . ALA A 1 80 ? -12.441 -2.490 0.886 1.00 97.06 80 ALA A C 1
ATOM 636 O O . ALA A 1 80 ? -13.455 -1.845 1.147 1.00 97.06 80 ALA A O 1
ATOM 637 N N . ALA A 1 81 ? -11.732 -2.294 -0.230 1.00 98.31 81 ALA A N 1
ATOM 638 C CA . ALA A 1 81 ? -12.071 -1.315 -1.260 1.00 98.31 81 ALA A CA 1
ATOM 639 C C . ALA A 1 81 ? -13.456 -1.584 -1.859 1.00 98.31 81 ALA A C 1
ATOM 641 O O . ALA A 1 81 ? -14.280 -0.673 -1.916 1.00 98.31 81 ALA A O 1
ATOM 642 N N . VAL A 1 82 ? -13.753 -2.836 -2.234 1.00 98.44 82 VAL A N 1
ATOM 643 C CA . VAL A 1 82 ? -15.077 -3.214 -2.765 1.00 98.44 82 VAL A CA 1
ATOM 644 C C . VAL A 1 82 ? -16.179 -2.959 -1.735 1.00 98.44 82 VAL A C 1
ATOM 646 O O . VAL A 1 82 ? -17.204 -2.369 -2.066 1.00 98.44 82 VAL A O 1
ATOM 649 N N . ARG A 1 83 ? -15.958 -3.312 -0.458 1.00 97.12 83 ARG A N 1
ATOM 650 C CA . ARG A 1 83 ? -16.902 -2.979 0.629 1.00 97.12 83 ARG A CA 1
ATOM 651 C C . ARG A 1 83 ? -17.098 -1.470 0.810 1.00 97.12 83 ARG A C 1
ATOM 653 O O . ARG A 1 83 ? -18.168 -1.055 1.235 1.00 97.12 83 ARG A O 1
ATOM 660 N N . ALA A 1 84 ? -16.086 -0.665 0.490 1.00 97.25 84 ALA A N 1
ATOM 661 C CA . ALA A 1 84 ? -16.138 0.795 0.518 1.00 97.25 84 ALA A CA 1
ATOM 662 C C . ALA A 1 84 ? -16.692 1.420 -0.782 1.00 97.25 84 ALA A C 1
ATOM 664 O O . ALA A 1 84 ? -1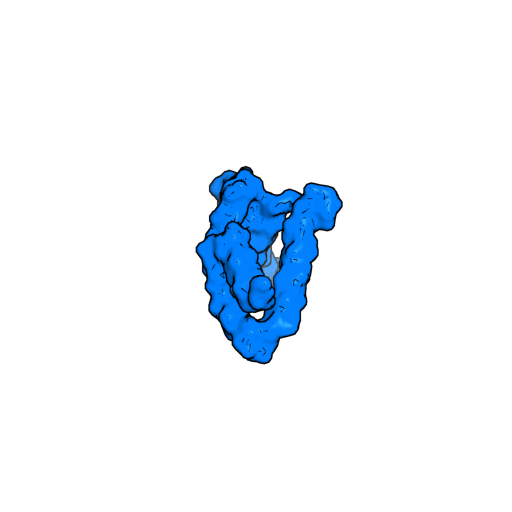6.638 2.640 -0.941 1.00 97.25 84 ALA A O 1
ATOM 665 N N . GLY A 1 85 ? -17.216 0.609 -1.709 1.00 98.31 85 GLY A N 1
ATOM 666 C CA . GLY A 1 85 ? -17.853 1.069 -2.944 1.00 98.31 85 GLY A CA 1
ATOM 667 C C . GLY A 1 85 ? -16.928 1.168 -4.158 1.00 98.31 85 GLY A C 1
ATOM 668 O O . GLY A 1 85 ? -17.316 1.787 -5.146 1.00 98.31 85 GLY A O 1
ATOM 669 N N . ALA A 1 86 ? -15.720 0.594 -4.109 1.00 98.69 86 ALA A N 1
ATOM 670 C CA . ALA A 1 86 ? -14.878 0.469 -5.298 1.00 98.69 86 ALA A CA 1
ATOM 671 C C . ALA A 1 86 ? -15.427 -0.580 -6.270 1.00 98.69 86 ALA A C 1
ATOM 673 O O . ALA A 1 86 ? -15.884 -1.652 -5.864 1.00 98.69 86 ALA A O 1
ATOM 674 N N . THR A 1 87 ? -15.318 -0.302 -7.564 1.00 98.75 87 THR A N 1
ATOM 675 C CA . THR A 1 87 ? -15.592 -1.287 -8.614 1.00 98.75 87 THR A CA 1
ATOM 676 C C . THR A 1 87 ? -14.344 -2.109 -8.934 1.00 98.75 87 THR A C 1
ATOM 678 O O . THR A 1 87 ? -13.210 -1.676 -8.724 1.00 98.75 87 THR A O 1
ATOM 681 N N . VAL A 1 88 ? -14.539 -3.298 -9.512 1.00 98.62 88 VAL A N 1
ATOM 682 C CA . VAL A 1 88 ? -13.425 -4.109 -10.033 1.00 98.62 88 VAL A CA 1
ATOM 683 C C . VAL A 1 88 ? -12.647 -3.353 -11.117 1.00 98.62 88 VAL A C 1
ATOM 685 O O . VAL A 1 88 ? -11.431 -3.491 -11.187 1.00 98.62 88 VAL A O 1
ATOM 688 N N . ALA A 1 89 ? -13.323 -2.522 -11.918 1.00 98.69 89 ALA A N 1
ATOM 689 C CA . ALA A 1 89 ? -12.684 -1.704 -12.947 1.00 98.69 89 ALA A CA 1
ATOM 690 C C . ALA A 1 89 ? -11.734 -0.652 -12.346 1.00 98.69 89 ALA A C 1
ATOM 692 O O . ALA A 1 89 ? -10.602 -0.538 -12.802 1.00 98.69 89 ALA A O 1
ATOM 693 N N . GLU A 1 90 ? -12.145 0.045 -11.280 1.00 98.75 90 GLU A N 1
ATOM 694 C CA . GLU A 1 90 ? -11.278 1.002 -10.567 1.00 98.75 90 GLU A CA 1
ATOM 695 C C . GLU A 1 90 ? -10.039 0.319 -9.973 1.00 98.75 90 GLU A C 1
ATOM 697 O O . GLU A 1 90 ? -8.931 0.846 -10.053 1.00 98.75 90 GLU A O 1
ATOM 702 N N . ILE A 1 91 ? -10.209 -0.878 -9.402 1.00 98.75 91 ILE A N 1
ATOM 703 C CA . ILE A 1 91 ? -9.091 -1.664 -8.862 1.00 98.75 91 ILE A CA 1
ATOM 704 C C . ILE A 1 91 ? -8.152 -2.110 -9.990 1.00 98.75 91 ILE A C 1
ATOM 706 O O . ILE A 1 91 ? -6.935 -2.008 -9.847 1.00 98.75 91 ILE A O 1
ATOM 710 N N . ALA A 1 92 ? -8.695 -2.590 -11.112 1.00 98.69 92 ALA A N 1
ATOM 711 C CA . ALA A 1 92 ? -7.902 -3.019 -12.261 1.00 98.69 92 ALA A CA 1
ATOM 712 C C . ALA A 1 92 ? -7.083 -1.863 -12.855 1.00 98.69 92 ALA A C 1
ATOM 714 O O . ALA A 1 92 ? -5.896 -2.039 -13.130 1.00 98.69 92 ALA A O 1
ATOM 715 N N . GLU A 1 93 ? -7.681 -0.677 -12.992 1.00 98.62 93 GLU A N 1
ATOM 716 C CA . GLU A 1 93 ? -6.984 0.528 -13.449 1.00 98.62 93 GLU A CA 1
ATOM 717 C C . GLU A 1 93 ? -5.832 0.901 -12.503 1.00 98.62 93 GLU A C 1
ATOM 719 O O . GLU A 1 93 ? -4.692 1.049 -12.949 1.00 98.62 93 GLU A O 1
ATOM 724 N N . ALA A 1 94 ? -6.089 0.939 -11.190 1.00 98.19 94 ALA A N 1
ATOM 725 C CA . ALA A 1 94 ? -5.063 1.217 -10.184 1.00 98.19 94 ALA A CA 1
ATOM 726 C C . ALA A 1 94 ? -3.900 0.205 -10.226 1.00 98.19 94 ALA A C 1
ATOM 728 O O . ALA A 1 94 ? -2.735 0.582 -10.093 1.00 98.19 94 ALA A O 1
ATOM 729 N N . LEU A 1 95 ? -4.190 -1.080 -10.450 1.00 98.38 95 LEU A N 1
ATOM 730 C CA . LEU A 1 95 ? -3.170 -2.124 -10.566 1.00 98.38 95 LEU A CA 1
ATOM 731 C C . LEU A 1 95 ? -2.302 -1.950 -11.819 1.00 98.38 95 LEU A C 1
ATOM 733 O O . LEU A 1 95 ? -1.082 -2.073 -11.729 1.00 98.38 95 LEU A O 1
ATOM 737 N N . VAL A 1 96 ? -2.884 -1.618 -12.974 1.00 97.81 96 VAL A N 1
ATOM 738 C CA . VAL A 1 96 ? -2.124 -1.413 -14.224 1.00 97.81 96 VAL A CA 1
ATOM 739 C C . VAL A 1 96 ? -1.153 -0.233 -14.106 1.00 97.81 96 VAL A C 1
ATOM 741 O O . VAL A 1 96 ? -0.041 -0.301 -14.634 1.00 97.81 96 VAL A O 1
ATOM 744 N N . MET A 1 97 ? -1.491 0.809 -13.337 1.00 97.38 97 MET A N 1
ATOM 745 C CA . MET A 1 97 ? -0.577 1.934 -13.071 1.00 97.38 97 MET A CA 1
ATOM 746 C C . MET A 1 97 ? 0.756 1.489 -12.444 1.00 97.38 97 MET A C 1
ATOM 748 O O . MET A 1 97 ? 1.788 2.131 -12.654 1.00 97.38 97 MET A O 1
ATOM 752 N N . THR A 1 98 ? 0.778 0.365 -11.720 1.00 97.31 98 THR A N 1
ATOM 753 C CA . THR A 1 98 ? 2.019 -0.175 -11.1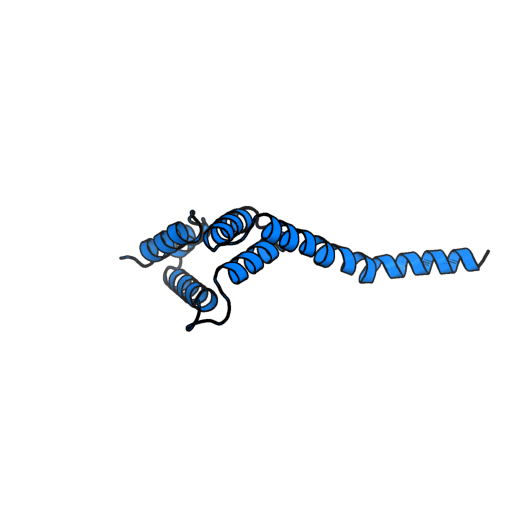39 1.00 97.31 98 THR A CA 1
ATOM 754 C C . THR A 1 98 ? 3.024 -0.614 -12.207 1.00 97.31 98 THR A C 1
ATOM 756 O O . THR A 1 98 ? 4.231 -0.500 -11.987 1.00 97.31 98 THR A O 1
ATOM 759 N N . MET A 1 99 ? 2.555 -1.030 -13.392 1.00 96.06 99 MET A N 1
ATOM 760 C CA . MET A 1 99 ? 3.416 -1.380 -14.526 1.00 96.06 99 MET A CA 1
ATOM 761 C C . MET A 1 99 ? 4.178 -0.160 -15.036 1.00 96.06 99 MET A C 1
ATOM 763 O O . MET A 1 99 ? 5.365 -0.264 -15.332 1.00 96.06 99 MET A O 1
ATOM 767 N N . TYR A 1 100 ? 3.527 1.006 -15.090 1.00 94.81 100 TYR A N 1
ATOM 768 C CA . TYR A 1 100 ? 4.194 2.254 -15.454 1.00 94.81 100 TYR A CA 1
ATOM 769 C C . TYR A 1 100 ? 5.294 2.586 -14.441 1.00 94.81 100 TYR A C 1
ATOM 771 O O . TYR A 1 100 ? 6.448 2.786 -14.822 1.00 94.81 100 TYR A O 1
ATOM 779 N N . LEU A 1 101 ? 4.954 2.562 -13.145 1.00 92.19 101 LEU A N 1
ATOM 780 C CA . LEU A 1 101 ? 5.882 2.884 -12.059 1.00 92.19 101 LEU A CA 1
ATOM 781 C C . LEU A 1 101 ? 7.100 1.949 -12.023 1.00 92.19 101 LEU A C 1
ATOM 783 O O . LEU A 1 101 ? 8.206 2.400 -11.750 1.00 92.19 101 LEU A O 1
ATOM 787 N N . ARG A 1 102 ? 6.916 0.649 -12.267 1.00 92.94 102 ARG A N 1
ATOM 788 C CA . ARG A 1 102 ? 8.012 -0.334 -12.246 1.00 92.94 102 ARG A CA 1
ATOM 789 C C . ARG A 1 102 ? 8.747 -0.440 -13.582 1.00 92.94 102 ARG A C 1
ATOM 791 O O . ARG A 1 102 ? 9.909 -0.827 -13.584 1.00 92.94 102 ARG A O 1
ATOM 798 N N . GLY A 1 103 ? 8.084 -0.119 -14.692 1.00 94.00 103 GLY A N 1
ATOM 799 C CA . GLY A 1 103 ? 8.587 -0.307 -16.051 1.00 94.00 103 GLY A CA 1
ATOM 800 C C . GLY A 1 103 ? 9.332 0.906 -16.595 1.00 94.00 103 GLY A C 1
ATOM 801 O O . GLY A 1 103 ? 10.503 0.797 -16.952 1.00 94.00 103 GLY A O 1
ATOM 802 N N . VAL A 1 104 ? 8.692 2.077 -16.636 1.00 95.50 104 VAL A N 1
ATOM 803 C CA . VAL A 1 104 ? 9.266 3.280 -17.268 1.00 95.50 104 VAL A CA 1
ATOM 804 C C . VAL A 1 104 ? 10.618 3.682 -16.675 1.00 95.50 104 VAL A C 1
ATOM 806 O O . VAL A 1 104 ? 11.523 3.970 -17.460 1.00 95.50 104 VAL A O 1
ATOM 809 N N . PRO A 1 105 ? 10.850 3.615 -15.347 1.00 95.88 105 PRO A N 1
ATOM 810 C CA . PRO A 1 105 ? 12.171 3.903 -14.796 1.00 95.88 105 PRO A CA 1
ATOM 811 C C . PRO A 1 105 ? 13.283 3.001 -15.338 1.00 95.88 105 PRO A C 1
ATOM 813 O O . PRO A 1 105 ? 14.420 3.445 -15.440 1.00 95.88 105 PRO A O 1
ATOM 816 N N . THR A 1 106 ? 12.987 1.758 -15.733 1.00 96.44 106 THR A N 1
ATOM 817 C CA . THR A 1 106 ? 14.007 0.872 -16.324 1.00 96.44 106 THR A CA 1
ATOM 818 C C . THR A 1 106 ? 14.464 1.382 -17.693 1.00 96.44 106 THR A C 1
ATOM 820 O O . THR A 1 106 ? 15.662 1.383 -17.983 1.00 96.44 106 THR A O 1
ATOM 823 N N . MET A 1 107 ? 13.528 1.901 -18.495 1.00 96.88 107 MET A N 1
ATOM 824 C CA . MET A 1 107 ? 13.820 2.556 -19.769 1.00 96.88 107 MET A CA 1
ATOM 825 C C . MET A 1 107 ? 14.545 3.886 -19.564 1.00 96.88 107 MET A C 1
ATOM 827 O O . MET A 1 107 ? 15.541 4.145 -20.235 1.00 96.88 107 MET A O 1
ATOM 831 N N . GLU A 1 108 ? 14.090 4.703 -18.612 1.00 96.19 108 GLU A N 1
ATOM 832 C CA . GLU A 1 108 ? 14.705 5.994 -18.291 1.00 96.19 108 GLU A CA 1
ATOM 833 C C . GLU A 1 108 ? 16.105 5.870 -17.683 1.00 96.19 108 GLU A C 1
ATOM 835 O O . GLU A 1 108 ? 16.923 6.760 -17.876 1.00 96.19 108 GLU A O 1
ATOM 840 N N . VAL A 1 109 ? 16.418 4.807 -16.943 1.00 95.75 109 VAL A N 1
ATOM 841 C CA . VAL A 1 109 ? 17.739 4.658 -16.312 1.00 95.75 109 VAL A CA 1
ATOM 842 C C . VAL A 1 109 ? 18.698 3.892 -17.217 1.00 95.75 109 VAL A C 1
ATOM 844 O O . VAL A 1 109 ? 19.736 4.427 -17.590 1.00 95.75 109 VAL A O 1
ATOM 847 N N . ALA A 1 110 ? 18.369 2.651 -17.581 1.00 97.44 110 ALA A N 1
ATOM 848 C CA . ALA A 1 110 ? 19.279 1.780 -18.325 1.00 97.44 110 ALA A CA 1
ATOM 849 C C . ALA A 1 110 ? 18.962 1.753 -19.825 1.00 97.44 110 ALA A C 1
ATOM 851 O O . ALA A 1 110 ? 19.867 1.842 -20.654 1.00 97.44 110 ALA A O 1
ATOM 852 N N . GLY A 1 111 ? 17.67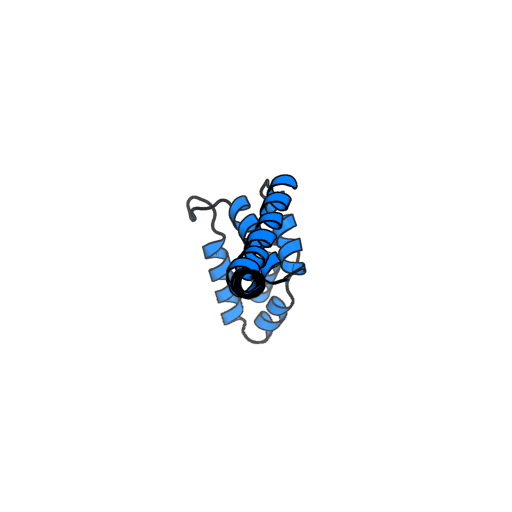8 1.657 -20.183 1.00 97.75 111 GLY A N 1
ATOM 853 C CA . GLY A 1 111 ? 17.255 1.462 -21.572 1.00 97.75 111 GLY A CA 1
ATOM 854 C C . GLY A 1 111 ? 17.751 2.559 -22.514 1.00 97.75 111 GLY A C 1
ATOM 855 O O . GLY A 1 111 ? 18.255 2.256 -23.595 1.00 97.75 111 GLY A O 1
ATOM 856 N N . LYS A 1 112 ? 17.678 3.827 -22.095 1.00 98.12 112 LYS A N 1
ATOM 857 C CA . LYS A 1 112 ? 18.134 4.955 -22.917 1.00 98.12 112 LYS A CA 1
ATOM 858 C C . LYS A 1 112 ? 19.640 4.945 -23.169 1.00 98.12 112 LYS A C 1
ATOM 860 O O . LYS A 1 112 ? 20.057 5.265 -24.276 1.00 98.12 112 LYS A O 1
ATOM 865 N N . GLU A 1 113 ? 20.448 4.567 -22.179 1.00 98.44 113 GLU A N 1
ATOM 866 C CA . GLU A 1 113 ? 21.908 4.532 -22.327 1.00 98.44 113 GLU A CA 1
ATOM 867 C C . GLU A 1 113 ? 22.333 3.385 -23.249 1.00 98.44 113 GLU A C 1
ATOM 869 O O . GLU A 1 113 ? 23.166 3.576 -24.132 1.00 98.44 113 GLU A O 1
ATOM 874 N N . ILE A 1 114 ? 21.688 2.219 -23.121 1.00 98.50 114 ILE A N 1
ATOM 875 C CA . ILE A 1 114 ? 21.901 1.076 -24.022 1.00 98.50 114 ILE A CA 1
ATOM 876 C C . ILE A 1 114 ? 21.535 1.453 -25.464 1.00 98.50 114 ILE A C 1
ATOM 878 O O . ILE A 1 114 ? 22.300 1.183 -26.391 1.00 98.50 114 ILE A O 1
ATOM 882 N N . LEU A 1 115 ? 20.387 2.109 -25.663 1.00 98.38 115 LEU A N 1
ATOM 883 C CA . LEU A 1 115 ? 19.953 2.537 -26.992 1.00 98.38 115 LEU A CA 1
ATOM 884 C C . LEU A 1 115 ? 20.913 3.569 -27.601 1.00 98.38 115 LEU A C 1
ATOM 886 O O . LEU A 1 115 ? 21.232 3.471 -28.785 1.00 98.38 115 LEU A O 1
ATOM 890 N N . ARG A 1 116 ? 21.407 4.528 -26.807 1.00 98.25 116 ARG A N 1
ATOM 891 C CA . ARG A 1 116 ? 22.427 5.485 -27.265 1.00 98.25 116 ARG A CA 1
ATOM 892 C C . ARG A 1 116 ? 23.695 4.780 -27.721 1.00 98.25 116 ARG A C 1
ATOM 894 O O . ARG A 1 116 ? 24.141 5.044 -28.830 1.00 98.25 116 ARG A O 1
ATOM 901 N N . ALA A 1 117 ? 24.212 3.842 -26.928 1.00 98.44 117 ALA A N 1
ATOM 902 C CA . ALA A 1 117 ? 25.416 3.096 -27.286 1.00 98.44 117 ALA A CA 1
ATOM 903 C C . ALA A 1 117 ? 25.270 2.370 -28.638 1.00 98.44 117 ALA A C 1
ATOM 905 O O . ALA A 1 117 ? 26.184 2.404 -29.459 1.00 98.44 117 ALA A O 1
ATOM 906 N N . ALA A 1 118 ? 24.105 1.768 -28.903 1.00 98.44 118 ALA A N 1
ATOM 907 C CA . ALA A 1 118 ? 23.823 1.120 -30.185 1.00 98.44 118 ALA A CA 1
ATOM 908 C C . ALA A 1 118 ? 23.754 2.117 -31.358 1.00 98.44 118 ALA A C 1
ATOM 910 O O . ALA A 1 118 ? 24.295 1.848 -32.431 1.00 98.44 118 ALA A O 1
ATOM 911 N N . ILE A 1 119 ? 23.108 3.273 -31.161 1.00 98.31 119 ILE A N 1
ATOM 912 C CA . ILE A 1 119 ? 23.023 4.339 -32.174 1.00 98.31 119 ILE A CA 1
ATOM 913 C C . ILE A 1 119 ? 24.414 4.880 -32.514 1.00 98.31 119 ILE A C 1
ATOM 915 O O . ILE A 1 119 ? 24.721 5.088 -33.689 1.00 98.31 119 ILE A O 1
ATOM 919 N N . ASP A 1 120 ? 25.243 5.112 -31.498 1.00 98.12 120 ASP A N 1
ATOM 920 C CA . ASP A 1 120 ? 26.589 5.651 -31.672 1.00 98.12 120 ASP A CA 1
ATOM 921 C C . ASP A 1 120 ? 27.479 4.697 -32.472 1.00 98.12 120 ASP A C 1
ATOM 923 O O . ASP A 1 120 ? 28.277 5.152 -33.289 1.00 98.12 120 ASP A O 1
ATOM 927 N N . GLU A 1 121 ? 27.321 3.384 -32.292 1.00 98.38 121 GLU A N 1
ATOM 928 C CA . GLU A 1 121 ? 28.042 2.386 -33.084 1.00 98.38 121 GLU A CA 1
ATOM 929 C C . GLU A 1 121 ? 27.552 2.331 -34.535 1.00 98.38 121 GLU A C 1
ATOM 931 O O . GLU A 1 121 ? 28.358 2.385 -35.464 1.00 98.38 121 GLU A O 1
ATOM 936 N N . ALA A 1 122 ? 26.234 2.318 -34.749 1.00 97.69 122 ALA A N 1
ATOM 937 C CA . ALA A 1 122 ? 25.648 2.258 -36.087 1.00 97.69 122 ALA A CA 1
ATOM 938 C C . ALA A 1 122 ? 26.023 3.461 -36.975 1.00 97.69 122 ALA A C 1
ATOM 940 O O . ALA A 1 122 ? 26.051 3.336 -38.194 1.00 97.69 122 ALA A O 1
ATOM 941 N N . ARG A 1 123 ? 26.324 4.625 -36.383 1.00 96.44 123 ARG A N 1
ATOM 942 C CA . ARG A 1 123 ? 26.728 5.849 -37.102 1.00 96.44 123 ARG A CA 1
ATOM 943 C C . ARG A 1 123 ? 28.197 5.891 -37.528 1.00 96.44 123 ARG A C 1
ATOM 945 O O . ARG A 1 123 ? 28.566 6.790 -38.277 1.00 96.44 123 ARG A O 1
ATOM 952 N N . LYS A 1 124 ? 29.043 4.987 -37.022 1.00 91.56 124 LYS A N 1
ATOM 953 C CA . LYS A 1 124 ? 30.460 4.889 -37.426 1.00 91.56 124 LYS A CA 1
ATOM 954 C C . LYS A 1 124 ? 30.654 4.098 -38.725 1.00 91.56 124 LYS A C 1
ATOM 956 O O . LYS A 1 124 ? 31.757 4.112 -39.264 1.00 91.56 124 LYS A O 1
ATOM 961 N N . SER A 1 125 ? 29.613 3.383 -39.159 1.00 62.09 125 SER A N 1
ATOM 962 C CA . SER A 1 125 ? 29.559 2.568 -40.382 1.00 62.09 125 SER A CA 1
ATOM 963 C C . SER A 1 125 ? 29.080 3.398 -41.567 1.00 62.09 125 SER A C 1
ATOM 965 O O . SER A 1 125 ? 29.569 3.141 -42.687 1.00 62.09 125 SER A O 1
#

Sequence (125 aa):
MSTRDEVKDYFRRELGWVPEFVELLAEYTPAALKGMLEFRRGFMAEPPSGALSKKIKELIFIVLDTVANNVEGGRAHARAAVRAGATVAEIAEALVMTMYLRGVPTMEVAGKEILRAAIDEARKS

pLDDT: mean 94.78, std 5.28, range [62.09, 98.75]

Solvent-accessible surface area (backbone atoms only — not comparable to full-atom values): 6844 Å² total; per-residue (Å²): 130,53,71,55,56,54,52,45,52,48,32,37,70,63,45,70,47,66,62,68,66,58,58,53,28,41,72,79,37,45,68,59,44,49,52,53,50,52,53,49,51,57,79,58,29,41,68,89,78,27,90,54,50,59,32,59,54,24,51,51,45,30,42,53,20,58,79,68,67,34,63,68,58,24,56,25,28,50,55,37,12,44,76,52,70,43,51,72,66,60,53,51,54,51,54,54,51,50,51,52,70,69,45,51,55,49,41,72,65,53,45,52,54,55,52,47,56,54,52,60,55,64,73,77,112

Mean predicted aligned error: 4.15 Å

Foldseek 3Di:
DQLLVVLQVVCCVQQVGDDPVSVVCVVPPSPVSSVVVVVVCQVCDAPPSDDDQLLVVLLVQLLVCLLVVVPSSNNRSVVNNVVSPDDPVSSVVSNVVSCCVVPVVCCVPPVVVVVVVVVVVVVVD

Secondary structure (DSSP, 8-state):
--HHHHHHHHHHHHHSS--HHHHHHHHH-HHHHHHHHHHHHHHHPPTTTSSS-HHHHHHHHHHHHHHTT-HHHHHHHHHHHHHTT--HHHHHHHHHHHHHHHHHHHIIIIIHHHHHHHHHHHTT-